Protein AF-U9TDX3-F1 (afdb_monomer_lite)

Foldseek 3Di:
DPPPPDPQPEAEEECLADDLVRSLVVVVVVVVVCVVVVRPYYHYCQDAQQRQYPVRHGCSSVVCVVVSVDPPDPPDD

Secondary structure (DSSP, 8-state):
----------EEEE-TTS-HHHHHHHHHHHHHHHHHTT---EEEE---TT-B-TTS-BSHHHHHHHHHHS-------

pLDDT: mean 81.49, std 16.86, range [35.38, 95.88]

Organism: Rhizophagus irregularis (strain DAOM 181602 / DAOM 197198 / MUCL 43194) (NCBI:txid747089)

InterPro domains:
  IPR002625 Smr domain [PF01713] (13-75)
  IPR002625 Smr domain [PS50828] (13-77)
  IPR036063 Smr domain superfamily [G3DSA:3.30.1370.110] (5-77)
  IPR036063 Smr domain superfamily [SSF160443] (11-72)

Radius of gyration: 15.52 Å; chains: 1; bounding box: 30×42×42 Å

Sequence (77 aa):
MTDCYYPVREVEIDLLYLTSEQAKDVVIQTIRNCHSNKVPHVKFITGRVNHINANGERGVIYEAFPSWMTDSKKINY

Structure (mmCIF, N/CA/C/O backbone):
data_AF-U9TDX3-F1
#
_entry.id   AF-U9TDX3-F1
#
loop_
_atom_site.group_PDB
_atom_site.id
_atom_site.type_symbol
_atom_site.label_atom_id
_atom_site.label_alt_id
_atom_site.label_comp_id
_atom_site.label_asym_id
_atom_site.label_entity_id
_atom_site.label_seq_id
_atom_site.pdbx_PDB_ins_code
_atom_site.Cartn_x
_atom_s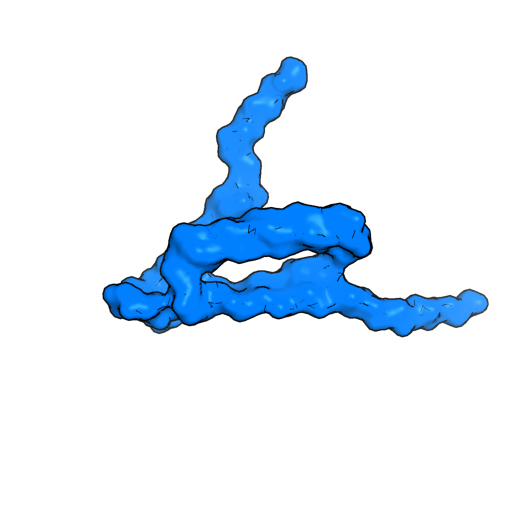ite.Cartn_y
_atom_site.Cartn_z
_atom_site.occupancy
_atom_site.B_iso_or_equiv
_atom_site.auth_seq_id
_atom_site.auth_comp_id
_atom_site.auth_asym_id
_atom_site.auth_atom_id
_atom_site.pdbx_PDB_model_num
ATOM 1 N N . MET A 1 1 ? -17.064 -22.311 27.164 1.00 43.09 1 MET A N 1
ATOM 2 C CA . MET A 1 1 ? -16.115 -21.429 26.459 1.00 43.09 1 MET A CA 1
ATOM 3 C C . MET A 1 1 ? -15.791 -22.082 25.131 1.00 43.09 1 MET A C 1
ATOM 5 O O . MET A 1 1 ? -14.895 -22.905 25.052 1.00 43.09 1 MET A O 1
ATOM 9 N N . THR A 1 2 ? -16.617 -21.823 24.127 1.00 46.31 2 THR A N 1
ATOM 10 C CA . THR A 1 2 ? -16.314 -22.140 22.731 1.00 46.31 2 THR A CA 1
ATOM 11 C C . T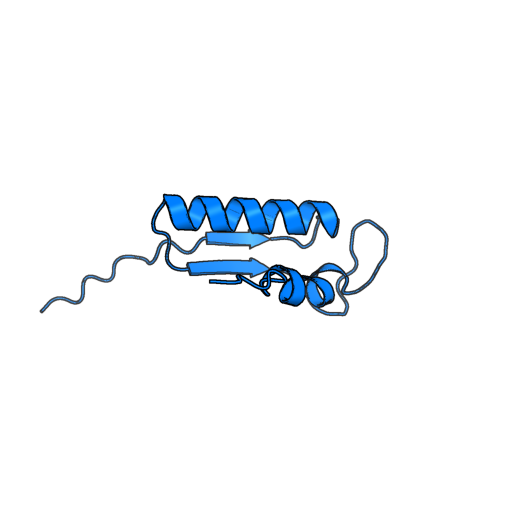HR A 1 2 ? -15.655 -20.897 22.166 1.00 46.31 2 THR A C 1
ATOM 13 O O . THR A 1 2 ? -16.327 -19.874 22.053 1.00 46.31 2 THR A O 1
ATOM 16 N N . ASP A 1 3 ? -14.355 -20.963 21.886 1.00 47.75 3 ASP A N 1
ATOM 17 C CA . ASP A 1 3 ? -13.685 -19.949 21.077 1.00 47.75 3 ASP A CA 1
ATOM 18 C C . ASP A 1 3 ? -14.353 -19.951 19.706 1.00 47.75 3 ASP A C 1
ATOM 20 O O . ASP A 1 3 ? -14.168 -20.846 18.879 1.00 47.75 3 ASP A O 1
ATOM 24 N N . CYS A 1 4 ? -15.231 -18.974 19.512 1.00 48.12 4 CYS A N 1
ATOM 25 C CA . CYS A 1 4 ? -15.886 -18.705 18.253 1.00 48.12 4 CYS A CA 1
ATOM 26 C C . CYS A 1 4 ? -14.787 -18.280 17.277 1.00 48.12 4 CYS A C 1
ATOM 28 O O . CYS A 1 4 ? -14.383 -17.118 17.279 1.00 48.12 4 CYS A O 1
ATOM 30 N N . TYR A 1 5 ? -14.296 -19.216 16.465 1.00 54.84 5 TYR A N 1
ATOM 31 C CA . TYR A 1 5 ? -13.420 -18.951 15.327 1.00 54.84 5 TYR A CA 1
ATOM 32 C C . TYR A 1 5 ? -14.220 -18.147 14.290 1.00 54.84 5 TYR A C 1
ATOM 34 O O . TYR A 1 5 ? -14.702 -18.667 13.287 1.00 54.84 5 TYR A O 1
ATOM 42 N N . TYR A 1 6 ? -14.461 -16.867 14.577 1.00 56.72 6 TYR A N 1
ATOM 43 C CA . TYR A 1 6 ? -14.920 -15.931 13.569 1.00 56.72 6 TYR A CA 1
ATOM 44 C C . TYR A 1 6 ? -13.782 -15.839 12.558 1.00 56.72 6 TYR A C 1
ATOM 46 O O . TYR A 1 6 ? -12.675 -15.474 12.962 1.00 56.72 6 TYR A O 1
ATOM 54 N N . PRO A 1 7 ? -14.001 -16.174 11.273 1.00 58.66 7 PRO A N 1
ATOM 55 C CA . PRO A 1 7 ? -13.003 -15.882 10.267 1.00 58.66 7 PRO A CA 1
ATOM 56 C C . PRO A 1 7 ? -12.790 -14.375 10.323 1.00 58.66 7 PRO A C 1
ATOM 58 O O . PRO A 1 7 ? -13.699 -13.588 10.035 1.00 58.66 7 PRO A O 1
ATOM 61 N N . VAL A 1 8 ? -11.612 -13.975 10.798 1.00 61.38 8 VAL A N 1
ATOM 62 C CA . VAL A 1 8 ? -11.152 -12.601 10.699 1.00 61.38 8 VAL A CA 1
ATOM 63 C C . VAL A 1 8 ? -11.331 -12.238 9.233 1.00 61.38 8 VAL A C 1
ATOM 65 O O . VAL A 1 8 ? -10.797 -12.918 8.360 1.00 61.38 8 VAL A O 1
ATOM 68 N N . ARG A 1 9 ? -12.166 -11.234 8.951 1.00 66.06 9 ARG A N 1
ATOM 69 C CA . ARG A 1 9 ? -12.323 -10.720 7.591 1.00 66.06 9 ARG A CA 1
ATOM 70 C C . ARG A 1 9 ? -10.980 -10.116 7.202 1.00 66.06 9 ARG A C 1
ATOM 72 O O . ARG A 1 9 ? -10.692 -8.987 7.577 1.00 66.06 9 ARG A O 1
ATOM 79 N N . GLU A 1 10 ? -10.143 -10.902 6.545 1.00 74.38 10 GLU A N 1
ATOM 80 C CA . GLU A 1 10 ? -8.851 -10.462 6.045 1.00 74.38 10 GLU A CA 1
ATOM 81 C C . GLU A 1 10 ? -9.072 -9.817 4.677 1.00 74.38 10 GLU A C 1
ATOM 83 O O . GLU A 1 10 ? -9.626 -10.431 3.765 1.00 74.38 10 GLU A O 1
ATOM 88 N N . VAL A 1 11 ? -8.704 -8.542 4.559 1.00 90.25 11 VAL A N 1
ATOM 89 C CA . VAL A 1 11 ? -8.708 -7.824 3.283 1.00 90.25 11 VAL A CA 1
ATOM 90 C C . VAL A 1 11 ? -7.293 -7.880 2.730 1.00 90.25 11 VAL A C 1
ATOM 92 O O . VAL A 1 11 ? -6.378 -7.326 3.336 1.00 90.25 11 VAL A O 1
ATOM 95 N N . GLU A 1 12 ? -7.113 -8.541 1.591 1.00 94.75 12 GLU A N 1
ATOM 96 C CA . GLU A 1 12 ? -5.839 -8.594 0.875 1.00 94.75 12 GLU A CA 1
ATOM 97 C C . GLU A 1 12 ? -5.924 -7.745 -0.396 1.00 94.75 12 GLU A C 1
ATOM 99 O O . GLU A 1 12 ? -6.865 -7.884 -1.177 1.00 94.75 12 GLU A O 1
ATOM 104 N N . ILE A 1 13 ? -4.952 -6.852 -0.588 1.00 94.88 13 ILE A N 1
ATOM 105 C CA . ILE A 1 13 ? -4.883 -5.941 -1.732 1.00 94.88 13 ILE A CA 1
ATOM 106 C C . ILE A 1 13 ? -3.540 -6.102 -2.437 1.00 94.88 13 ILE A C 1
ATOM 108 O O . ILE A 1 13 ? -2.484 -5.861 -1.846 1.00 94.88 13 ILE A O 1
ATOM 112 N N . ASP A 1 14 ? -3.595 -6.458 -3.718 1.00 93.50 14 ASP A N 1
ATOM 113 C CA . ASP A 1 14 ? -2.433 -6.507 -4.600 1.00 93.50 14 ASP A CA 1
ATOM 114 C C . ASP A 1 14 ? -2.162 -5.131 -5.228 1.00 93.50 14 ASP A C 1
ATOM 116 O O . ASP A 1 14 ? -3.023 -4.559 -5.898 1.00 93.50 14 ASP A O 1
ATOM 120 N N . LEU A 1 15 ? -0.964 -4.587 -4.992 1.00 92.69 15 LEU A N 1
ATOM 121 C CA . LEU A 1 15 ? -0.528 -3.291 -5.517 1.00 92.69 15 LEU A CA 1
ATOM 122 C C . LEU A 1 15 ? 0.448 -3.425 -6.697 1.00 92.69 15 LEU A C 1
ATOM 124 O O . LEU A 1 15 ? 0.852 -2.411 -7.262 1.00 92.69 15 LEU A O 1
ATOM 128 N N . LEU A 1 16 ? 0.846 -4.642 -7.084 1.00 87.50 16 LEU A N 1
ATOM 129 C CA . LEU A 1 16 ? 1.980 -4.898 -7.983 1.00 87.50 16 LEU A CA 1
ATOM 130 C C . LEU A 1 16 ? 1.851 -4.276 -9.378 1.00 87.50 16 LEU A C 1
ATOM 132 O O . LEU A 1 16 ? 2.867 -4.007 -10.023 1.00 87.50 16 LEU A O 1
ATOM 136 N N . TYR A 1 17 ? 0.623 -4.066 -9.845 1.00 82.88 17 TYR A N 1
ATOM 137 C CA . TYR A 1 17 ? 0.322 -3.566 -11.190 1.00 82.88 17 TYR A CA 1
ATOM 138 C C . TYR A 1 17 ? -0.011 -2.072 -11.227 1.00 82.88 17 TYR A C 1
ATOM 140 O O . TYR A 1 17 ? -0.364 -1.544 -12.280 1.00 82.88 17 TYR A O 1
ATOM 148 N N . LEU A 1 18 ? 0.083 -1.391 -10.086 1.00 87.75 18 LEU A N 1
ATOM 149 C CA . LEU A 1 18 ? -0.240 0.022 -9.959 1.00 87.75 18 LEU A CA 1
ATOM 150 C C . LEU A 1 18 ? 1.017 0.883 -10.089 1.00 87.75 18 LEU A C 1
ATOM 152 O O . LEU A 1 18 ? 2.138 0.454 -9.802 1.00 87.75 18 LEU A O 1
ATOM 156 N N . THR A 1 19 ? 0.832 2.139 -10.487 1.00 88.12 19 THR A N 1
ATOM 157 C CA . THR A 1 19 ? 1.860 3.155 -10.246 1.00 88.12 19 THR A CA 1
ATOM 158 C C . THR A 1 19 ? 1.957 3.452 -8.747 1.00 88.12 19 THR A C 1
ATOM 160 O O . THR A 1 19 ? 1.044 3.157 -7.977 1.00 88.12 19 THR A O 1
ATOM 163 N N . SER A 1 20 ? 3.057 4.073 -8.313 1.00 89.38 20 SER A N 1
ATOM 164 C CA . SER A 1 20 ? 3.239 4.477 -6.908 1.00 89.38 20 SER A CA 1
ATOM 165 C C . SER A 1 20 ? 2.099 5.372 -6.397 1.00 89.38 20 SER A C 1
ATOM 167 O O . SER A 1 20 ? 1.591 5.177 -5.295 1.00 89.38 20 SER A O 1
ATOM 169 N N . GLU A 1 21 ? 1.649 6.313 -7.231 1.00 91.12 21 GLU A N 1
ATOM 170 C CA . GLU A 1 21 ? 0.539 7.221 -6.922 1.00 91.12 21 GLU A CA 1
ATOM 171 C C . GLU A 1 21 ? -0.789 6.467 -6.781 1.00 91.12 21 GLU A C 1
ATOM 173 O O . GLU A 1 21 ? -1.454 6.573 -5.751 1.00 91.12 21 GLU A O 1
ATOM 178 N N . GLN A 1 22 ? -1.123 5.618 -7.759 1.00 93.31 22 GLN A N 1
ATOM 179 C CA . GLN A 1 22 ? -2.328 4.787 -7.714 1.00 93.31 22 GLN A CA 1
ATOM 180 C C . GLN A 1 22 ? -2.326 3.846 -6.503 1.00 93.31 22 GLN A C 1
ATOM 182 O O . GLN A 1 22 ? -3.341 3.698 -5.824 1.00 93.31 22 GLN A O 1
ATOM 187 N N . ALA A 1 23 ? -1.183 3.223 -6.208 1.00 93.38 23 ALA A N 1
ATOM 188 C CA . ALA A 1 23 ? -1.027 2.342 -5.060 1.00 93.38 23 ALA A CA 1
ATOM 189 C C . ALA A 1 23 ? -1.255 3.092 -3.743 1.00 93.38 23 ALA A C 1
ATOM 191 O O . ALA A 1 23 ? -1.967 2.593 -2.872 1.00 93.38 23 ALA A O 1
ATOM 192 N N . LYS A 1 24 ? -0.713 4.308 -3.605 1.00 94.81 24 LYS A N 1
ATOM 193 C CA . LYS A 1 24 ? -0.922 5.150 -2.423 1.00 94.81 24 LYS A CA 1
ATOM 194 C C . LYS A 1 24 ? -2.399 5.489 -2.219 1.00 94.81 24 LYS A C 1
ATOM 196 O O . LYS A 1 24 ? -2.899 5.368 -1.099 1.00 94.81 24 LYS A O 1
ATOM 201 N N . ASP A 1 25 ? -3.104 5.862 -3.282 1.00 95.25 25 ASP A N 1
ATOM 202 C CA . ASP A 1 25 ? -4.536 6.160 -3.210 1.00 95.25 25 ASP A CA 1
ATOM 203 C C . ASP A 1 25 ? -5.352 4.929 -2.802 1.00 95.25 25 ASP A C 1
ATOM 205 O O . ASP A 1 25 ? -6.190 5.011 -1.898 1.00 95.25 25 ASP A O 1
ATOM 209 N N . VAL A 1 26 ? -5.061 3.767 -3.395 1.00 95.88 26 VAL A N 1
ATOM 210 C CA . VAL A 1 26 ? -5.697 2.492 -3.035 1.00 95.88 26 VAL A CA 1
ATOM 211 C C . VAL A 1 26 ? -5.444 2.141 -1.568 1.00 95.88 26 VAL A C 1
ATOM 213 O O . VAL A 1 26 ? -6.381 1.748 -0.870 1.00 95.88 26 VAL A O 1
ATOM 216 N N . VAL A 1 27 ? -4.220 2.326 -1.066 1.00 95.50 27 VAL A N 1
ATOM 217 C CA . VAL A 1 27 ? -3.877 2.102 0.347 1.00 95.50 27 VAL A CA 1
ATOM 218 C C . VAL A 1 27 ? -4.715 2.998 1.261 1.00 95.50 27 VAL A C 1
ATOM 220 O O . VAL A 1 27 ? -5.381 2.492 2.165 1.00 95.50 27 VAL A O 1
ATOM 223 N N . ILE A 1 28 ? -4.759 4.309 1.002 1.00 94.88 28 ILE A N 1
ATOM 224 C CA . ILE A 1 28 ? -5.515 5.271 1.823 1.00 94.88 28 ILE A CA 1
ATOM 225 C C . ILE A 1 28 ? -7.011 4.937 1.827 1.00 94.88 28 ILE A C 1
ATOM 227 O O . ILE A 1 28 ? -7.643 4.923 2.887 1.00 94.88 28 ILE A O 1
ATOM 231 N N . GLN A 1 29 ? -7.589 4.660 0.656 1.00 95.81 29 GLN A N 1
ATOM 232 C CA . GLN A 1 29 ? -9.008 4.318 0.540 1.00 95.81 29 GLN A CA 1
ATOM 233 C C . GLN A 1 29 ? -9.327 3.001 1.246 1.00 95.81 29 GLN A C 1
ATOM 235 O O . GLN A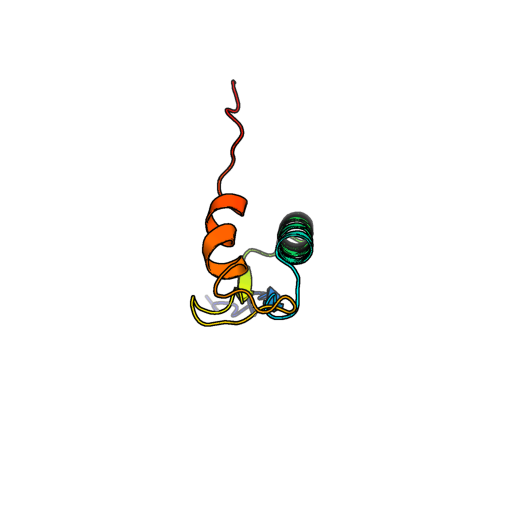 1 29 ? -10.314 2.913 1.975 1.00 95.81 29 GLN A O 1
ATOM 240 N N . THR A 1 30 ? -8.463 1.995 1.105 1.00 95.44 30 THR A N 1
ATOM 241 C CA . THR A 1 30 ? -8.642 0.702 1.772 1.00 95.44 30 THR A CA 1
ATOM 242 C C . THR A 1 30 ? -8.589 0.853 3.288 1.00 95.44 30 THR A C 1
ATOM 244 O O . THR A 1 30 ? -9.462 0.321 3.969 1.00 95.44 30 THR A O 1
ATOM 247 N N . ILE A 1 31 ? -7.635 1.617 3.831 1.00 93.81 31 ILE A N 1
ATOM 248 C CA . ILE A 1 31 ? -7.541 1.874 5.277 1.00 93.81 31 ILE A CA 1
ATOM 249 C C . ILE A 1 31 ? -8.809 2.567 5.786 1.00 93.81 31 ILE A C 1
ATOM 251 O O . ILE A 1 31 ? -9.391 2.124 6.776 1.00 93.81 31 ILE A O 1
ATOM 255 N N . ARG A 1 32 ? -9.285 3.611 5.093 1.00 94.06 32 ARG A N 1
ATOM 256 C CA . ARG A 1 32 ? -10.534 4.312 5.447 1.00 94.06 32 ARG A CA 1
ATOM 257 C C . ARG A 1 32 ? -11.737 3.374 5.432 1.00 94.06 32 ARG A C 1
ATOM 259 O O . ARG A 1 32 ? -12.532 3.383 6.370 1.00 94.06 32 ARG A O 1
ATOM 266 N N . ASN A 1 33 ? -11.846 2.537 4.404 1.00 93.94 33 ASN A N 1
ATOM 267 C CA . ASN A 1 33 ? -12.921 1.559 4.285 1.00 93.94 33 ASN A CA 1
ATOM 268 C C . ASN A 1 33 ? -12.843 0.500 5.387 1.00 93.94 33 ASN A C 1
ATOM 270 O O . ASN A 1 33 ? -13.867 0.181 5.987 1.00 93.94 33 ASN A O 1
ATOM 274 N N . CYS A 1 34 ? -11.652 -0.016 5.694 1.00 91.94 34 CYS A N 1
ATOM 275 C CA . CYS A 1 34 ? -11.455 -0.980 6.774 1.00 91.94 34 CYS A CA 1
ATOM 276 C C . CYS A 1 34 ? -11.844 -0.375 8.125 1.00 91.94 34 CYS A C 1
ATOM 278 O O . CYS A 1 34 ? -12.610 -0.988 8.866 1.00 91.94 34 CYS A O 1
ATOM 280 N N . HIS A 1 35 ? -11.411 0.858 8.398 1.00 91.19 35 HIS A N 1
ATOM 281 C CA . HIS A 1 35 ? -11.763 1.588 9.612 1.00 91.19 35 HIS A CA 1
ATOM 282 C C . HIS A 1 35 ? -13.285 1.770 9.752 1.00 91.19 35 HIS A C 1
ATOM 284 O O . HIS A 1 35 ? -13.859 1.387 10.771 1.00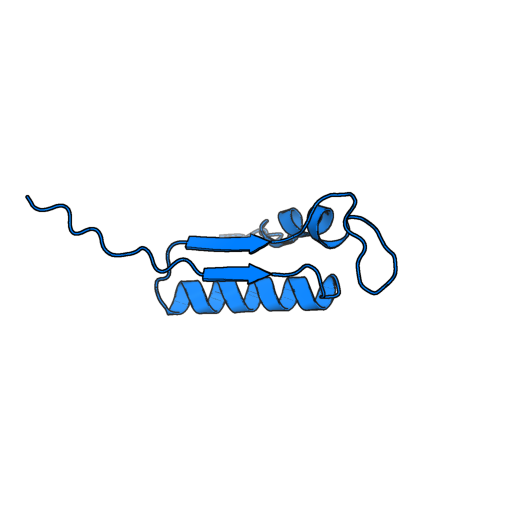 91.19 35 HIS A O 1
ATOM 290 N N . SER A 1 36 ? -13.965 2.269 8.713 1.00 93.81 36 SER A N 1
ATOM 291 C CA . SER A 1 36 ? -15.428 2.440 8.715 1.00 93.81 36 SER A CA 1
ATOM 292 C C . SER A 1 36 ? -16.188 1.121 8.893 1.00 93.81 36 SER A C 1
ATOM 294 O O . SER A 1 36 ? -17.236 1.094 9.535 1.00 93.81 36 SER A O 1
ATOM 296 N N . ASN A 1 37 ? -15.652 0.016 8.366 1.00 90.75 37 ASN A N 1
ATOM 297 C CA . ASN A 1 37 ? -16.265 -1.312 8.444 1.00 90.75 37 ASN A CA 1
ATOM 298 C C . ASN A 1 37 ? -15.790 -2.153 9.641 1.00 90.75 37 ASN A C 1
ATOM 300 O O . ASN A 1 37 ? -16.163 -3.323 9.736 1.00 90.75 37 ASN A O 1
ATOM 304 N N . LYS A 1 38 ? -14.988 -1.585 10.555 1.00 90.12 38 LYS A N 1
ATOM 305 C CA . LYS A 1 38 ? -14.409 -2.290 11.714 1.00 90.12 38 LYS A CA 1
ATOM 306 C C . LYS A 1 38 ? -13.646 -3.564 11.318 1.00 90.12 38 LYS A C 1
ATOM 308 O O . LYS A 1 38 ? -13.689 -4.567 12.027 1.00 90.12 38 LYS A O 1
ATOM 313 N N . VAL A 1 39 ? -12.966 -3.525 10.172 1.00 90.50 39 VAL A N 1
ATOM 314 C CA . VAL A 1 39 ? -12.068 -4.589 9.715 1.00 90.50 39 VAL A CA 1
ATOM 315 C C . VAL A 1 39 ? -10.721 -4.402 10.423 1.00 90.50 39 VAL A C 1
ATOM 317 O O . VAL A 1 39 ? -10.076 -3.375 10.211 1.00 90.50 39 VAL A O 1
ATOM 320 N N . PRO A 1 40 ? -10.293 -5.352 11.273 1.00 86.81 40 PRO A N 1
ATOM 321 C CA . PRO A 1 40 ? -9.122 -5.166 12.131 1.00 86.81 40 PRO A CA 1
ATOM 322 C C . PRO A 1 40 ? -7.788 -5.355 11.400 1.00 86.81 40 PRO A C 1
ATOM 324 O O . PRO A 1 40 ? -6.764 -4.858 11.862 1.00 86.81 40 PRO A O 1
ATOM 327 N N . HIS A 1 41 ? -7.787 -6.076 10.276 1.00 88.94 41 HIS A N 1
ATOM 328 C CA . HIS A 1 41 ? -6.571 -6.456 9.569 1.00 88.94 41 HIS A CA 1
ATOM 329 C C . HIS A 1 41 ? -6.727 -6.260 8.063 1.00 88.94 41 HIS A C 1
ATOM 331 O O . HIS A 1 41 ? -7.717 -6.673 7.459 1.00 88.94 41 HIS A O 1
ATOM 337 N N . VAL A 1 42 ? -5.711 -5.647 7.465 1.00 92.69 42 VAL A N 1
ATOM 338 C CA . VAL A 1 42 ? -5.556 -5.499 6.021 1.00 92.69 42 VAL A CA 1
ATOM 339 C C . VAL A 1 42 ? -4.120 -5.852 5.653 1.00 92.69 42 VAL A C 1
ATOM 341 O O . VAL A 1 42 ? -3.179 -5.469 6.351 1.00 92.69 42 VAL A O 1
ATOM 344 N N . LYS A 1 43 ? -3.955 -6.588 4.559 1.00 94.88 43 LYS A N 1
ATOM 345 C CA . LYS A 1 43 ? -2.671 -7.016 4.018 1.00 94.88 43 LYS A CA 1
ATOM 346 C C . LYS A 1 43 ? -2.476 -6.395 2.642 1.00 94.88 43 LYS A C 1
ATOM 348 O O . LYS A 1 43 ? -3.286 -6.588 1.742 1.00 94.88 43 LYS A O 1
ATOM 353 N N . PHE A 1 44 ? -1.381 -5.663 2.477 1.00 94.88 44 PHE A N 1
ATOM 354 C CA . PHE A 1 44 ? -1.003 -5.062 1.201 1.00 94.88 44 PHE A CA 1
ATOM 355 C C . PHE A 1 44 ? 0.188 -5.812 0.609 1.00 94.88 44 PHE A C 1
ATOM 357 O O . PHE A 1 44 ? 1.215 -5.975 1.270 1.00 94.88 44 PHE A O 1
ATOM 364 N N . ILE A 1 45 ? 0.068 -6.254 -0.641 1.00 94.06 45 ILE A N 1
ATOM 365 C CA . ILE A 1 45 ? 1.153 -6.890 -1.387 1.00 94.06 45 ILE A CA 1
ATOM 366 C C . ILE A 1 45 ? 1.869 -5.801 -2.184 1.00 94.06 45 ILE A C 1
ATOM 368 O O . ILE A 1 45 ? 1.390 -5.343 -3.217 1.00 94.06 45 ILE A O 1
ATOM 372 N N . THR A 1 46 ? 3.025 -5.371 -1.683 1.00 92.50 46 THR A N 1
ATOM 373 C CA . THR A 1 46 ? 3.859 -4.315 -2.290 1.00 92.50 46 THR A CA 1
ATOM 374 C C . THR A 1 46 ? 4.916 -4.857 -3.252 1.00 92.50 46 THR A C 1
ATOM 376 O O . THR A 1 46 ? 5.567 -4.092 -3.963 1.00 92.50 46 THR A O 1
ATOM 379 N N . GLY A 1 47 ? 5.101 -6.179 -3.264 1.00 88.00 47 GLY A N 1
ATOM 380 C CA . GLY A 1 47 ? 6.181 -6.845 -3.983 1.00 88.00 47 GLY A CA 1
ATOM 381 C C . GLY A 1 47 ? 7.473 -6.865 -3.175 1.00 88.00 47 GLY A C 1
ATOM 382 O O . GLY A 1 47 ? 7.480 -6.695 -1.959 1.00 88.00 47 GLY A O 1
ATOM 383 N N . ARG A 1 48 ? 8.591 -7.125 -3.853 1.00 83.81 48 ARG A N 1
ATOM 384 C CA . ARG A 1 48 ? 9.945 -7.042 -3.281 1.00 83.81 48 ARG A CA 1
ATOM 385 C C . ARG A 1 48 ? 10.743 -5.984 -4.035 1.00 83.81 48 ARG A C 1
ATOM 387 O O . ARG A 1 48 ? 10.318 -5.538 -5.094 1.00 83.81 48 ARG A O 1
ATOM 394 N N . VAL A 1 49 ? 11.941 -5.666 -3.550 1.00 80.06 49 VAL A N 1
ATOM 395 C CA . VAL A 1 49 ? 12.869 -4.707 -4.185 1.00 8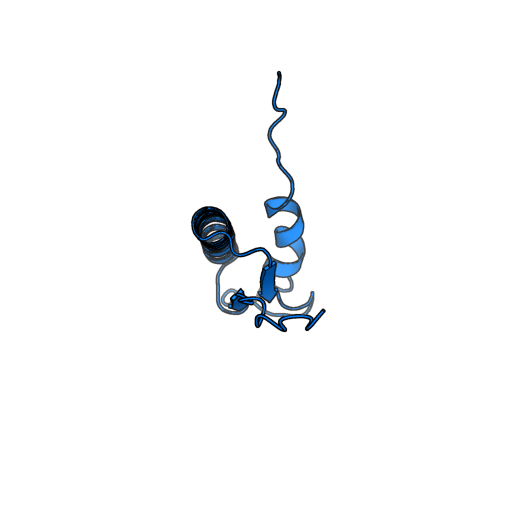0.06 49 VAL A CA 1
ATOM 396 C C . VAL A 1 49 ? 13.090 -4.982 -5.684 1.00 80.06 49 VAL A C 1
ATOM 398 O O . VAL A 1 49 ? 13.245 -4.056 -6.466 1.00 80.06 49 VAL A O 1
ATOM 401 N N . ASN A 1 50 ? 13.039 -6.244 -6.122 1.00 80.50 50 ASN A N 1
ATOM 402 C CA . ASN A 1 50 ? 13.226 -6.609 -7.533 1.00 80.50 50 ASN A CA 1
ATOM 403 C C . ASN A 1 50 ? 11.948 -6.562 -8.389 1.00 80.50 50 ASN A C 1
ATOM 405 O O . ASN A 1 50 ? 12.021 -6.854 -9.581 1.00 80.50 50 ASN A O 1
ATOM 409 N N . HIS A 1 51 ? 10.788 -6.246 -7.808 1.00 80.88 51 HIS A N 1
ATOM 410 C CA . HIS A 1 51 ? 9.539 -6.143 -8.559 1.00 80.88 51 HIS A CA 1
ATOM 411 C C . HIS A 1 51 ? 9.585 -4.933 -9.486 1.00 80.88 51 HIS A C 1
ATOM 413 O O . HIS A 1 51 ? 9.899 -3.834 -9.034 1.00 80.88 51 HIS A O 1
ATOM 419 N N . ILE A 1 52 ? 9.280 -5.152 -10.764 1.00 78.75 52 ILE A N 1
ATOM 420 C CA . ILE A 1 52 ? 9.289 -4.121 -11.801 1.00 78.75 52 ILE A CA 1
ATOM 421 C C . ILE A 1 52 ? 7.859 -3.605 -11.973 1.00 78.75 52 ILE A C 1
ATOM 423 O O . ILE A 1 52 ? 6.952 -4.388 -12.256 1.00 78.75 52 ILE A O 1
ATOM 427 N N . ASN A 1 53 ? 7.653 -2.302 -11.789 1.00 74.75 53 ASN A N 1
ATOM 428 C CA . ASN A 1 53 ? 6.357 -1.667 -12.023 1.00 74.75 53 ASN A CA 1
ATOM 429 C C . ASN A 1 53 ? 6.089 -1.471 -13.531 1.00 74.75 53 ASN A C 1
ATOM 431 O O . ASN A 1 53 ? 6.948 -1.724 -14.377 1.00 74.75 53 ASN A O 1
ATOM 435 N N . ALA A 1 54 ? 4.901 -0.969 -13.876 1.00 73.94 54 ALA A N 1
ATOM 436 C CA . ALA A 1 54 ? 4.511 -0.710 -15.267 1.00 73.94 54 ALA A CA 1
ATOM 437 C C . ALA A 1 54 ? 5.449 0.260 -16.024 1.00 73.94 54 ALA A C 1
ATOM 439 O O . ALA A 1 54 ? 5.485 0.236 -17.252 1.00 73.94 54 ALA A O 1
ATOM 440 N N . ASN A 1 55 ? 6.231 1.071 -15.304 1.00 80.19 55 ASN A N 1
ATOM 441 C CA . ASN A 1 55 ? 7.193 2.023 -15.862 1.00 80.19 55 ASN A CA 1
ATOM 442 C C . ASN A 1 55 ? 8.611 1.437 -16.014 1.00 80.19 55 ASN A C 1
ATOM 444 O O . ASN A 1 55 ? 9.519 2.142 -16.449 1.00 80.19 55 ASN A O 1
ATOM 448 N N . GLY A 1 56 ? 8.834 0.170 -15.650 1.00 81.81 56 GLY A N 1
ATOM 449 C CA . GLY A 1 56 ? 10.158 -0.458 -15.693 1.00 81.81 56 GLY A CA 1
ATOM 450 C C . GLY A 1 56 ? 11.026 -0.209 -14.452 1.00 81.81 56 GLY A C 1
ATOM 451 O O . GLY A 1 56 ? 12.170 -0.662 -14.404 1.00 81.81 56 GLY A O 1
ATOM 452 N N . GLU A 1 57 ? 10.504 0.476 -13.435 1.00 82.88 57 GLU A N 1
ATOM 453 C CA . GLU A 1 57 ? 11.234 0.819 -12.214 1.00 82.88 57 GLU A CA 1
ATOM 454 C C . GLU A 1 57 ? 11.144 -0.309 -11.182 1.00 82.88 57 GLU A C 1
ATOM 456 O O . GLU A 1 57 ? 10.122 -0.989 -11.066 1.00 82.88 57 GLU A O 1
ATOM 461 N N . ARG A 1 58 ? 12.209 -0.498 -10.398 1.00 87.75 58 ARG A N 1
ATOM 462 C CA . ARG A 1 58 ? 12.303 -1.576 -9.406 1.00 87.75 58 ARG A CA 1
ATOM 463 C C . ARG A 1 58 ? 11.954 -1.093 -8.007 1.00 87.75 58 ARG A C 1
ATOM 465 O O . ARG A 1 58 ? 12.405 -0.032 -7.599 1.00 87.75 58 ARG A O 1
ATOM 472 N N . GLY A 1 59 ? 11.177 -1.886 -7.274 1.00 85.25 59 GLY A N 1
ATOM 473 C CA . GLY A 1 59 ? 10.997 -1.726 -5.828 1.00 85.25 59 GLY A CA 1
ATOM 474 C C . GLY A 1 59 ? 10.227 -0.479 -5.386 1.00 85.25 59 GLY A C 1
ATOM 475 O O . GLY A 1 59 ? 10.050 -0.291 -4.188 1.00 85.25 59 GLY A O 1
ATOM 476 N N . VAL A 1 60 ? 9.715 0.331 -6.318 1.00 89.88 60 VAL A N 1
ATOM 477 C CA . VAL A 1 60 ? 9.136 1.657 -6.037 1.00 89.88 60 VAL A CA 1
ATOM 478 C C . VAL A 1 60 ? 8.061 1.617 -4.949 1.00 89.88 60 VAL A C 1
ATOM 480 O O . VAL A 1 60 ? 8.114 2.390 -3.997 1.00 89.88 60 VAL A O 1
ATOM 483 N N . ILE A 1 61 ? 7.091 0.704 -5.063 1.00 91.88 61 ILE A N 1
ATOM 484 C CA . ILE A 1 61 ? 6.010 0.583 -4.073 1.00 91.88 61 ILE A CA 1
ATOM 485 C C . ILE A 1 61 ? 6.552 0.033 -2.753 1.00 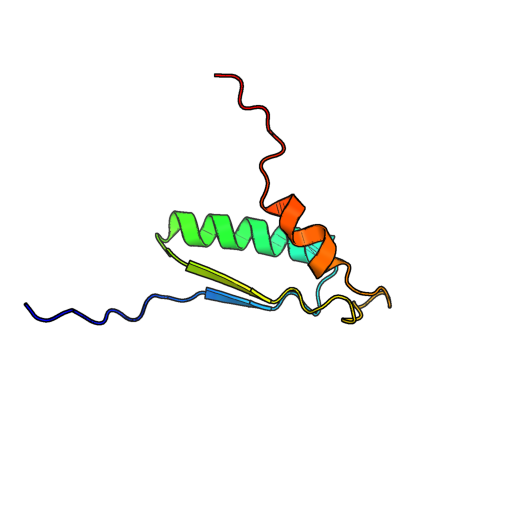91.88 61 ILE A C 1
ATOM 487 O O . ILE A 1 61 ? 6.216 0.556 -1.696 1.00 91.88 61 ILE A O 1
ATOM 491 N N . TYR A 1 62 ? 7.404 -0.993 -2.803 1.00 92.88 62 TYR A N 1
ATOM 492 C CA . TYR A 1 62 ? 8.006 -1.592 -1.610 1.00 92.88 62 TYR A CA 1
ATOM 493 C C . TYR A 1 62 ? 8.769 -0.557 -0.767 1.00 92.88 62 TYR A C 1
ATOM 495 O O . TYR A 1 62 ? 8.613 -0.525 0.452 1.00 92.88 62 TYR A O 1
ATOM 503 N N . GLU A 1 63 ? 9.546 0.315 -1.409 1.00 92.12 63 GLU A N 1
ATOM 504 C CA . GLU A 1 63 ? 10.337 1.352 -0.741 1.00 92.12 63 GLU A CA 1
ATOM 505 C C . GLU A 1 63 ? 9.485 2.528 -0.248 1.00 92.12 63 GLU A C 1
ATOM 507 O O . GLU A 1 63 ? 9.721 3.049 0.842 1.00 92.12 63 GLU A O 1
ATOM 512 N N . ALA A 1 64 ? 8.471 2.938 -1.015 1.00 91.88 64 ALA A N 1
ATOM 513 C CA . ALA A 1 64 ? 7.623 4.072 -0.658 1.00 91.88 64 ALA A CA 1
ATOM 514 C C . ALA A 1 64 ? 6.590 3.736 0.433 1.00 91.88 64 ALA A C 1
ATOM 516 O O . ALA A 1 64 ? 6.260 4.600 1.251 1.00 91.88 64 ALA A O 1
ATOM 517 N N . PHE A 1 65 ? 6.095 2.496 0.471 1.00 93.19 65 PHE A N 1
ATOM 518 C CA . PHE A 1 65 ? 4.967 2.079 1.306 1.00 93.19 65 PHE A CA 1
ATOM 519 C C . PHE A 1 65 ? 5.115 2.399 2.806 1.00 93.19 65 PHE A C 1
ATOM 521 O O . PHE A 1 65 ? 4.163 2.940 3.373 1.00 93.19 65 PHE A O 1
ATOM 528 N N . PRO A 1 66 ? 6.269 2.164 3.471 1.00 92.75 66 PRO A N 1
ATOM 529 C CA . PRO A 1 66 ? 6.429 2.514 4.884 1.00 92.75 66 PRO A CA 1
ATOM 530 C C . PRO A 1 66 ? 6.174 3.998 5.178 1.00 92.75 66 PRO A C 1
ATOM 532 O O . PRO A 1 66 ? 5.557 4.323 6.190 1.00 92.75 66 PRO A O 1
ATOM 535 N N . SER A 1 67 ? 6.576 4.900 4.274 1.00 92.25 67 SER A N 1
ATOM 536 C CA . SER A 1 67 ? 6.366 6.346 4.442 1.00 92.25 67 SER A CA 1
ATOM 537 C C . SER A 1 67 ? 4.893 6.758 4.358 1.00 92.25 67 SER A C 1
ATOM 539 O O . SER A 1 67 ? 4.505 7.788 4.902 1.00 92.25 67 SER A O 1
ATOM 541 N N . TRP A 1 68 ? 4.051 5.956 3.696 1.00 91.94 68 TRP A N 1
ATOM 542 C CA . TRP A 1 68 ? 2.608 6.203 3.613 1.00 91.94 68 TRP A CA 1
ATOM 543 C C . TRP A 1 68 ? 1.886 5.835 4.909 1.00 91.94 68 TRP A C 1
ATOM 545 O O . TRP A 1 68 ? 0.800 6.349 5.165 1.00 91.94 68 TRP A O 1
ATOM 555 N N . MET A 1 69 ? 2.492 4.953 5.709 1.00 88.25 69 MET A N 1
ATOM 556 C CA . MET A 1 69 ? 1.968 4.499 6.998 1.00 88.25 69 MET A CA 1
ATOM 557 C C . MET A 1 69 ? 2.422 5.374 8.166 1.00 88.25 69 MET A C 1
ATOM 559 O O . MET A 1 69 ? 1.863 5.287 9.256 1.00 88.25 69 MET A O 1
ATOM 563 N N . THR A 1 70 ? 3.437 6.213 7.962 1.00 83.94 70 THR A N 1
ATOM 564 C CA . THR A 1 70 ? 3.875 7.183 8.963 1.00 83.94 70 THR A CA 1
ATOM 565 C C . THR A 1 70 ? 3.086 8.477 8.823 1.00 83.94 70 THR A C 1
ATOM 567 O O . THR A 1 70 ? 3.096 9.101 7.762 1.00 83.94 70 THR A O 1
ATOM 570 N N . ASP A 1 71 ? 2.450 8.923 9.905 1.00 66.94 71 ASP A N 1
ATOM 571 C CA . ASP A 1 71 ? 1.852 10.254 9.957 1.00 66.94 71 ASP A CA 1
ATOM 572 C C . ASP A 1 71 ? 2.954 11.318 9.847 1.00 66.94 71 ASP A C 1
ATOM 574 O O . ASP A 1 71 ? 3.722 11.553 10.779 1.00 66.94 71 ASP A O 1
ATOM 578 N N . SER A 1 72 ? 3.019 12.029 8.719 1.00 55.50 72 SER A N 1
ATOM 579 C CA . SER A 1 72 ? 3.861 13.226 8.588 1.00 55.50 72 SER A CA 1
ATOM 580 C C . SER A 1 72 ? 3.247 14.458 9.272 1.00 55.50 72 SER A C 1
ATOM 582 O O . SER A 1 72 ? 3.763 15.570 9.143 1.00 55.50 72 SER A O 1
ATOM 584 N N . LYS A 1 73 ? 2.128 14.301 9.991 1.00 51.50 73 LYS A N 1
ATOM 585 C CA . LYS A 1 73 ? 1.515 15.376 10.768 1.00 51.50 73 LYS A CA 1
ATOM 586 C C . LYS A 1 73 ? 2.096 15.383 12.175 1.00 51.50 73 LYS A C 1
ATOM 588 O O . LYS A 1 73 ? 1.741 14.563 13.014 1.00 51.50 73 LYS A O 1
ATOM 593 N N . LYS A 1 74 ? 2.906 16.407 12.458 1.00 42.34 74 LYS A N 1
ATOM 594 C CA . LYS A 1 74 ? 2.931 17.026 13.787 1.00 42.34 74 LYS A CA 1
ATOM 595 C C . LYS A 1 74 ? 1.484 17.371 14.153 1.00 42.34 74 LYS A C 1
ATOM 597 O O . LYS A 1 74 ? 0.971 18.406 13.733 1.00 42.34 74 LYS A O 1
ATOM 602 N N . ILE A 1 75 ? 0.803 16.481 14.863 1.00 40.78 75 ILE A N 1
ATOM 603 C CA . ILE A 1 75 ? -0.438 16.818 15.548 1.00 40.78 75 ILE A CA 1
ATOM 604 C C . ILE A 1 75 ? 0.008 17.643 16.754 1.00 40.78 75 ILE A C 1
ATOM 606 O O . ILE A 1 75 ? 0.456 17.094 17.758 1.00 40.78 75 ILE A O 1
ATOM 610 N N . ASN A 1 76 ? -0.004 18.968 16.606 1.00 35.38 76 ASN A N 1
ATOM 611 C CA . ASN A 1 76 ? 0.018 19.855 17.763 1.00 35.38 76 ASN A CA 1
ATOM 612 C C . ASN A 1 76 ? -1.331 19.666 18.470 1.00 35.38 76 ASN A C 1
ATOM 614 O O . ASN A 1 76 ? -2.369 19.954 17.869 1.00 35.38 76 ASN A O 1
ATOM 618 N N . TYR A 1 77 ? -1.288 19.118 19.684 1.00 43.12 77 TYR A N 1
ATOM 619 C CA . TYR A 1 77 ? -2.382 19.203 20.651 1.00 43.12 77 TYR A CA 1
ATOM 620 C C . TYR A 1 77 ? -2.437 20.608 21.251 1.00 43.12 77 TYR A C 1
ATOM 622 O O . TYR A 1 77 ? -1.350 21.220 21.392 1.00 43.12 77 TYR A O 1
#